Protein AF-A0A7C1C3K9-F1 (afdb_monomer_lite)

Structure (mmCIF, N/CA/C/O backbone):
data_AF-A0A7C1C3K9-F1
#
_entry.id   AF-A0A7C1C3K9-F1
#
loop_
_atom_site.group_PDB
_atom_site.id
_atom_site.type_symbol
_atom_site.label_atom_id
_atom_site.label_alt_id
_atom_site.label_comp_id
_atom_site.label_asym_id
_atom_site.label_entity_id
_atom_site.label_seq_id
_atom_site.pdbx_PDB_ins_code
_atom_site.Cartn_x
_atom_site.Cartn_y
_atom_site.Cartn_z
_atom_site.occupancy
_atom_site.B_iso_or_equiv
_atom_site.auth_seq_id
_atom_site.auth_comp_id
_atom_site.auth_asym_id
_atom_site.auth_atom_id
_atom_site.pdbx_PDB_model_num
ATOM 1 N N . MET A 1 1 ? -20.382 -1.495 50.639 1.00 61.25 1 MET A N 1
ATOM 2 C CA . MET A 1 1 ? -19.142 -0.750 50.289 1.00 61.25 1 MET A CA 1
ATOM 3 C C . MET A 1 1 ? -18.326 -1.381 49.156 1.00 61.25 1 MET A C 1
ATOM 5 O O . MET A 1 1 ? -17.693 -0.630 48.429 1.00 61.25 1 MET A O 1
ATOM 9 N N . LYS A 1 2 ? -18.321 -2.714 48.976 1.00 62.62 2 LYS A N 1
ATOM 10 C CA . LYS A 1 2 ? -17.542 -3.391 47.916 1.00 62.62 2 LYS A CA 1
ATOM 11 C C . LYS A 1 2 ? -18.116 -3.189 46.500 1.00 62.62 2 LYS A C 1
ATOM 13 O O . LYS A 1 2 ? -17.373 -2.902 45.574 1.00 62.62 2 LYS A O 1
ATOM 18 N N . THR A 1 3 ? -19.440 -3.221 46.358 1.00 64.06 3 THR A N 1
ATOM 19 C CA . THR A 1 3 ? -20.151 -3.079 45.071 1.00 64.06 3 THR A CA 1
ATOM 20 C C . THR A 1 3 ? -20.048 -1.682 44.454 1.00 64.06 3 THR A C 1
ATOM 22 O O . THR A 1 3 ? -19.781 -1.563 43.266 1.00 64.06 3 THR A O 1
ATOM 25 N N . LYS A 1 4 ? -20.156 -0.612 45.257 1.00 64.69 4 LYS A N 1
ATOM 26 C CA . LYS A 1 4 ? -19.980 0.775 44.778 1.00 64.69 4 LYS A CA 1
ATOM 27 C C . LYS A 1 4 ? -18.561 1.054 44.254 1.00 64.69 4 LYS A C 1
ATOM 29 O O . LYS A 1 4 ? -18.411 1.829 43.321 1.00 64.69 4 LYS A O 1
ATOM 34 N N . LYS A 1 5 ? -17.535 0.408 44.829 1.00 62.97 5 LYS A N 1
ATOM 35 C CA . LYS A 1 5 ? -16.137 0.516 44.370 1.00 62.97 5 LYS A CA 1
ATOM 36 C C . LYS A 1 5 ? -15.901 -0.226 43.049 1.00 62.97 5 LYS A C 1
ATOM 38 O O . LYS A 1 5 ? -15.223 0.309 42.188 1.00 62.97 5 LYS A O 1
ATOM 43 N N . ILE A 1 6 ? -16.499 -1.408 42.876 1.00 67.06 6 ILE A N 1
ATOM 44 C CA . ILE A 1 6 ? -16.456 -2.180 41.618 1.00 67.06 6 ILE A CA 1
ATOM 45 C C . ILE A 1 6 ? -17.185 -1.440 40.486 1.00 67.06 6 ILE A C 1
ATOM 47 O O . ILE A 1 6 ? -16.692 -1.387 39.362 1.00 67.06 6 ILE A O 1
ATOM 51 N N . LEU A 1 7 ? -18.323 -0.810 40.789 1.00 67.62 7 LEU A N 1
ATOM 52 C CA . LEU A 1 7 ? -19.068 -0.004 39.820 1.00 67.62 7 LEU A CA 1
ATOM 53 C C . LEU A 1 7 ? -18.290 1.258 39.400 1.00 67.62 7 LEU A C 1
ATOM 55 O O . LEU A 1 7 ? -18.263 1.612 38.228 1.00 67.62 7 LEU A O 1
ATOM 59 N N . LEU A 1 8 ? -17.594 1.905 40.342 1.00 69.50 8 LEU A N 1
ATOM 60 C CA . LEU A 1 8 ? -16.706 3.027 40.021 1.00 69.50 8 LEU A CA 1
ATOM 61 C C . LEU A 1 8 ? -15.521 2.594 39.147 1.00 69.50 8 LEU A C 1
ATOM 63 O O . LEU A 1 8 ? -15.144 3.320 38.234 1.00 69.50 8 LEU A O 1
ATOM 67 N N . LEU A 1 9 ? -14.947 1.420 39.422 1.00 66.81 9 LEU A N 1
ATOM 68 C CA . LEU A 1 9 ? -13.802 0.889 38.681 1.00 66.81 9 LEU A CA 1
ATOM 69 C C . LEU A 1 9 ? -14.179 0.519 37.239 1.00 66.81 9 LEU A C 1
ATOM 71 O O . LEU A 1 9 ? -13.424 0.797 36.315 1.00 66.81 9 LEU A O 1
ATOM 75 N N . THR A 1 10 ? -15.370 -0.052 37.042 1.00 68.62 10 THR A N 1
ATOM 76 C CA . THR A 1 10 ? -15.895 -0.396 35.710 1.00 68.62 10 THR A CA 1
ATOM 77 C C . THR A 1 10 ? -16.269 0.845 34.895 1.00 68.62 10 THR A C 1
ATOM 79 O O . THR A 1 10 ? -15.905 0.917 33.726 1.00 68.62 10 THR A O 1
ATOM 82 N N . CYS A 1 11 ? -16.879 1.872 35.504 1.00 61.25 11 CYS A N 1
ATOM 83 C CA . CYS A 1 11 ? -17.079 3.169 34.842 1.00 61.25 11 CYS A CA 1
ATOM 84 C C . CYS A 1 11 ? -15.754 3.850 34.472 1.00 61.25 11 CYS A C 1
ATOM 86 O O . CYS A 1 11 ? -15.639 4.394 33.381 1.00 61.25 11 CYS A O 1
ATOM 88 N N . ALA A 1 12 ? -14.750 3.819 35.354 1.00 64.75 12 ALA A N 1
ATOM 89 C CA . ALA A 1 12 ? -13.440 4.408 35.074 1.00 64.75 12 ALA A CA 1
ATOM 90 C C . ALA A 1 12 ? -12.720 3.688 33.923 1.00 64.75 12 ALA A C 1
ATOM 92 O O . ALA A 1 12 ? -12.095 4.341 33.100 1.00 64.75 12 ALA A O 1
ATOM 93 N N . MET A 1 13 ? -12.855 2.362 33.825 1.00 62.59 13 MET A N 1
ATOM 94 C CA . MET A 1 13 ? -12.297 1.565 32.729 1.00 62.59 13 MET A CA 1
ATOM 95 C C . MET A 1 13 ? -13.024 1.822 31.395 1.00 62.59 13 MET A C 1
ATOM 97 O O . MET A 1 13 ? -12.381 1.858 30.352 1.00 62.59 13 MET A O 1
ATOM 101 N N . ALA A 1 14 ? -14.334 2.092 31.430 1.00 57.47 14 ALA A N 1
ATOM 102 C CA . ALA A 1 14 ? -15.120 2.491 30.258 1.00 57.47 14 ALA A CA 1
ATOM 103 C C . ALA A 1 14 ? -14.803 3.916 29.755 1.00 57.47 14 ALA A C 1
ATOM 105 O O . ALA A 1 14 ? -15.002 4.203 28.579 1.00 57.47 14 ALA A O 1
ATOM 106 N N . MET A 1 15 ? -14.266 4.801 30.607 1.00 59.81 15 MET A N 1
ATOM 107 C CA . MET A 1 15 ? -13.813 6.144 30.203 1.00 59.81 15 MET A CA 1
ATOM 108 C C . MET A 1 15 ? -12.506 6.133 29.387 1.00 59.81 15 MET A C 1
ATOM 110 O O . MET A 1 15 ? -12.137 7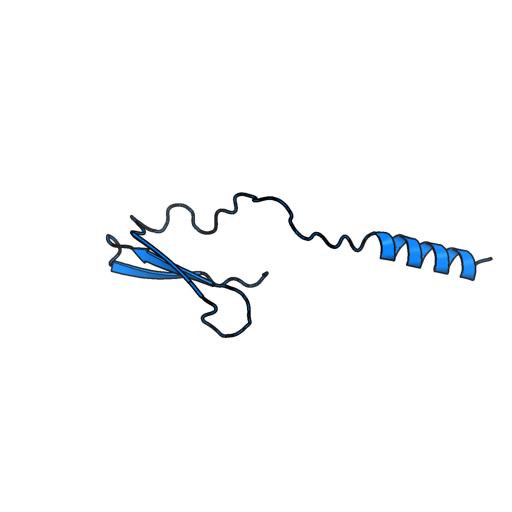.168 28.843 1.00 59.81 15 MET A O 1
ATOM 114 N N . PHE A 1 16 ? -11.823 4.985 29.278 1.00 56.28 16 PHE A N 1
ATOM 115 C CA . PHE A 1 16 ? -10.626 4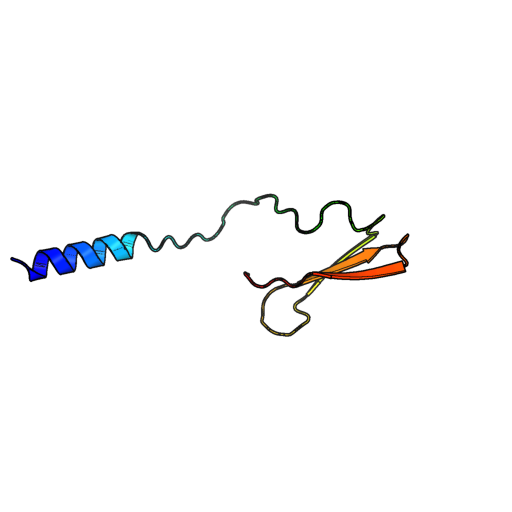.807 28.442 1.00 56.28 16 PHE A CA 1
ATOM 116 C C . PHE A 1 16 ? -10.920 4.217 27.058 1.00 56.28 16 PHE A C 1
ATOM 118 O O . PHE A 1 16 ? -9.987 3.934 26.309 1.00 56.28 16 PHE A O 1
ATOM 125 N N . VAL A 1 17 ? -12.192 4.045 26.686 1.00 58.09 17 VAL A N 1
ATOM 126 C CA . VAL A 1 17 ? -12.549 3.734 25.297 1.00 58.09 17 VAL A CA 1
ATOM 127 C C . VAL A 1 17 ? -12.423 5.028 24.493 1.00 58.09 17 VAL A C 1
ATOM 129 O O . VAL A 1 17 ? -13.399 5.726 24.230 1.00 58.09 17 VAL A O 1
ATOM 132 N N . SER A 1 18 ? -11.185 5.40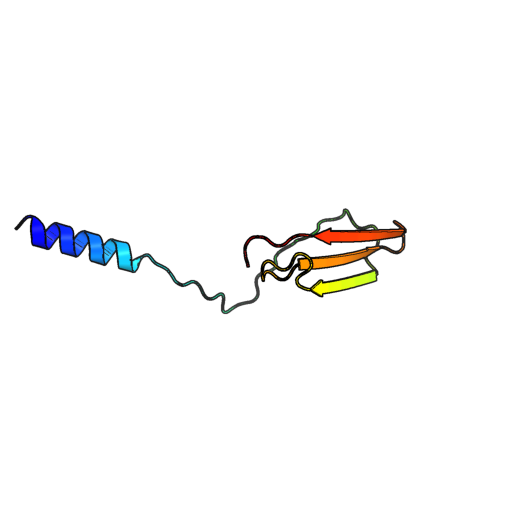7 24.184 1.00 56.50 18 SER A N 1
ATOM 133 C CA . SER A 1 18 ? -10.892 6.538 23.317 1.00 56.50 18 SER A CA 1
ATOM 134 C C . SER A 1 18 ? -11.382 6.215 21.910 1.00 56.50 18 SER A C 1
ATOM 136 O O . SER A 1 18 ? -10.752 5.454 21.178 1.00 56.50 18 SER A O 1
ATOM 138 N N . THR A 1 19 ? -12.511 6.798 21.522 1.00 55.75 19 THR A N 1
ATOM 139 C CA . THR A 1 19 ? -12.952 6.845 20.129 1.00 55.75 19 THR A CA 1
ATOM 140 C C . THR A 1 19 ? -12.061 7.843 19.394 1.00 55.75 19 THR A C 1
ATOM 142 O O . THR A 1 19 ? -12.365 9.035 19.333 1.00 55.75 19 THR A O 1
ATOM 145 N N . HIS A 1 20 ? -10.914 7.385 18.905 1.00 59.94 20 HIS A N 1
ATOM 146 C CA . HIS A 1 20 ? -10.048 8.198 18.060 1.00 59.94 20 HIS A CA 1
ATOM 147 C C . HIS A 1 20 ? -10.627 8.217 16.643 1.00 59.94 20 HIS A C 1
ATOM 149 O O . HIS A 1 20 ? -10.258 7.409 15.805 1.00 59.94 20 HIS A O 1
ATOM 155 N N . ALA A 1 21 ? -11.542 9.144 16.364 1.00 57.75 21 ALA A N 1
ATOM 156 C CA . ALA A 1 21 ? -11.690 9.600 14.989 1.00 57.75 21 ALA A CA 1
ATOM 157 C C . ALA A 1 21 ? -10.456 10.460 14.692 1.00 57.75 21 ALA A C 1
ATOM 159 O O . ALA A 1 21 ? -10.247 11.481 15.351 1.00 57.75 21 ALA A O 1
ATOM 160 N N . GLN A 1 22 ? -9.594 10.028 13.776 1.00 67.00 22 GLN A N 1
ATOM 161 C CA . GLN A 1 22 ? -8.443 10.816 13.354 1.00 67.00 22 GLN A CA 1
ATOM 162 C C . GLN A 1 22 ? -8.942 12.081 12.631 1.00 67.00 22 GLN A C 1
ATOM 164 O O . GLN A 1 22 ? -9.581 12.003 11.590 1.00 67.00 22 GLN A O 1
ATOM 169 N N . ILE A 1 23 ? -8.689 13.262 13.207 1.00 68.00 23 ILE A N 1
ATOM 170 C CA . ILE A 1 23 ? -9.138 14.562 12.655 1.00 68.00 23 ILE A CA 1
ATOM 171 C C . ILE A 1 23 ? -8.032 15.215 11.793 1.00 68.00 23 ILE A C 1
ATOM 173 O O . ILE A 1 23 ? -8.259 16.228 11.137 1.00 68.00 23 ILE A O 1
ATOM 177 N N . LEU A 1 24 ? -6.821 14.644 11.778 1.00 75.19 24 LEU A N 1
ATOM 178 C CA . LEU A 1 24 ? -5.637 15.204 11.118 1.00 75.19 24 LEU A CA 1
ATOM 179 C C . LEU A 1 24 ? -5.002 14.198 10.159 1.00 75.19 24 LEU A C 1
ATOM 181 O O . LEU A 1 24 ? -4.963 13.007 10.451 1.00 75.19 24 LEU A O 1
ATOM 185 N N . PHE A 1 25 ? -4.435 14.683 9.056 1.00 78.38 25 PHE A N 1
ATOM 186 C CA . PHE A 1 25 ? -3.607 13.848 8.190 1.00 78.38 25 PHE A CA 1
ATOM 187 C C . PHE A 1 25 ? -2.328 13.440 8.929 1.00 78.38 25 PHE A C 1
ATOM 189 O O . PHE A 1 25 ? -1.635 14.286 9.496 1.00 78.38 25 PHE A O 1
ATOM 196 N N . GLN A 1 26 ? -2.042 12.141 8.927 1.00 80.88 26 GLN A N 1
ATOM 197 C CA . GLN A 1 26 ? -0.776 11.571 9.369 1.00 80.88 26 GLN A CA 1
ATOM 198 C C . GLN A 1 26 ? -0.142 10.894 8.160 1.00 80.88 26 GLN A C 1
ATOM 200 O O . GLN A 1 26 ? -0.818 10.147 7.455 1.00 80.88 26 GLN A O 1
ATOM 205 N N . ASP A 1 27 ? 1.146 11.138 7.939 1.00 79.25 27 ASP A N 1
ATOM 206 C CA . ASP A 1 27 ? 1.882 10.422 6.905 1.00 79.25 27 ASP A CA 1
ATOM 207 C C . ASP A 1 27 ? 1.973 8.941 7.291 1.00 79.25 27 ASP A C 1
ATOM 209 O O . ASP A 1 27 ? 2.498 8.592 8.354 1.00 79.25 27 ASP A O 1
ATOM 213 N N . HIS A 1 28 ? 1.455 8.077 6.420 1.00 77.62 28 HIS A N 1
ATOM 214 C CA . HIS A 1 28 ? 1.587 6.633 6.536 1.00 77.62 28 HIS A CA 1
ATOM 215 C C . HIS A 1 28 ? 2.231 6.088 5.263 1.00 77.62 28 HIS A C 1
ATOM 217 O O . HIS A 1 28 ? 1.665 6.159 4.171 1.00 77.62 28 HIS A O 1
ATOM 223 N N . THR A 1 29 ? 3.452 5.576 5.393 1.00 80.38 29 THR A N 1
ATOM 224 C CA . THR A 1 29 ? 4.172 4.984 4.266 1.00 80.38 29 THR A CA 1
ATOM 225 C C . THR A 1 29 ? 3.713 3.545 4.088 1.00 80.38 29 THR A C 1
ATOM 227 O O . THR A 1 29 ? 4.140 2.669 4.831 1.00 80.38 29 THR A O 1
ATOM 230 N N . ILE A 1 30 ? 2.871 3.304 3.083 1.00 76.12 30 ILE A N 1
ATOM 231 C CA . ILE A 1 30 ? 2.387 1.954 2.752 1.00 76.12 30 ILE A CA 1
ATOM 232 C C . ILE A 1 30 ? 3.438 1.174 1.940 1.00 76.12 30 ILE A C 1
ATOM 234 O O . ILE A 1 30 ? 3.549 -0.044 2.050 1.00 76.12 30 ILE A O 1
ATOM 238 N N . ILE A 1 31 ? 4.246 1.867 1.130 1.00 71.75 31 ILE A N 1
ATOM 239 C CA . ILE A 1 31 ? 5.250 1.249 0.254 1.00 71.75 31 ILE A CA 1
ATOM 240 C C . ILE A 1 31 ? 6.541 2.063 0.315 1.00 71.75 31 ILE A C 1
ATOM 242 O O . ILE A 1 31 ? 6.555 3.239 -0.043 1.00 71.75 31 ILE A O 1
ATOM 246 N N . GLU A 1 32 ? 7.642 1.426 0.711 1.00 65.44 32 GLU A N 1
ATOM 247 C CA . GLU A 1 32 ? 8.981 2.014 0.648 1.00 65.44 32 GLU A CA 1
ATOM 248 C C . GLU A 1 32 ? 9.803 1.318 -0.451 1.00 65.44 32 GLU A C 1
ATOM 250 O O . GLU A 1 32 ? 9.969 0.101 -0.428 1.00 65.44 32 GLU A O 1
ATOM 255 N N . ASN A 1 33 ? 10.310 2.083 -1.427 1.00 61.47 33 ASN A N 1
ATOM 256 C CA . ASN A 1 33 ? 11.385 1.719 -2.370 1.00 61.47 33 ASN A CA 1
ATOM 257 C C . ASN A 1 33 ? 11.285 0.410 -3.193 1.00 61.47 33 ASN A C 1
ATOM 259 O O . ASN A 1 33 ? 12.250 0.058 -3.870 1.00 61.47 33 ASN A O 1
ATOM 263 N N . THR A 1 34 ? 10.160 -0.308 -3.195 1.00 60.19 34 THR A N 1
ATOM 264 C CA . THR A 1 34 ? 10.023 -1.587 -3.926 1.00 60.19 34 THR A CA 1
ATOM 265 C C . THR A 1 34 ? 9.355 -1.467 -5.294 1.00 60.19 34 THR A C 1
ATOM 267 O O . THR A 1 34 ? 9.477 -2.383 -6.105 1.00 60.19 34 THR A O 1
ATOM 270 N N . THR A 1 35 ? 8.689 -0.348 -5.587 1.00 59.97 35 THR A N 1
ATOM 271 C CA . THR A 1 35 ? 8.101 -0.072 -6.905 1.00 59.97 35 THR A CA 1
ATOM 272 C C . THR A 1 35 ? 9.039 0.824 -7.697 1.00 59.97 35 THR A C 1
ATOM 274 O O . THR A 1 35 ? 9.150 2.023 -7.422 1.00 59.97 35 THR A O 1
ATOM 277 N N . ASN A 1 36 ? 9.727 0.260 -8.680 1.00 64.38 36 ASN A N 1
ATOM 278 C CA . ASN A 1 36 ? 10.636 1.002 -9.534 1.00 64.38 36 ASN A CA 1
ATOM 279 C C . ASN A 1 36 ? 9.793 1.852 -10.508 1.00 64.38 36 ASN A C 1
ATOM 281 O O . ASN A 1 36 ? 9.399 1.406 -11.577 1.00 64.3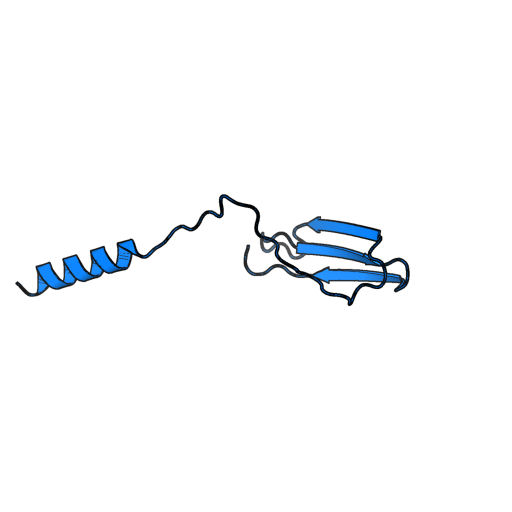8 36 ASN A O 1
ATOM 285 N N . ALA A 1 37 ? 9.478 3.087 -10.109 1.00 69.69 37 ALA A N 1
ATOM 286 C CA . ALA A 1 37 ? 8.591 4.018 -10.820 1.00 69.69 37 ALA A CA 1
ATOM 287 C C . ALA A 1 37 ? 7.125 3.562 -10.959 1.00 69.69 37 ALA A C 1
ATOM 289 O O . ALA A 1 37 ? 6.618 3.325 -12.060 1.00 69.69 37 ALA A O 1
ATOM 290 N N . ALA A 1 38 ? 6.404 3.545 -9.834 1.00 76.62 38 ALA A N 1
ATOM 291 C CA . ALA A 1 38 ? 4.945 3.595 -9.874 1.00 76.62 38 ALA A CA 1
ATOM 292 C C . ALA A 1 38 ? 4.488 4.858 -10.633 1.00 76.62 38 ALA A C 1
ATOM 294 O O . ALA A 1 38 ? 4.874 5.976 -10.294 1.00 76.62 38 ALA A O 1
ATOM 295 N N . THR A 1 39 ? 3.687 4.676 -11.681 1.00 84.06 39 THR A N 1
ATOM 296 C CA . THR A 1 39 ? 3.175 5.760 -12.542 1.00 84.06 39 THR A CA 1
ATOM 297 C C . THR A 1 39 ? 1.721 6.106 -12.252 1.00 84.06 39 THR A C 1
ATOM 299 O O . THR A 1 39 ? 1.258 7.192 -12.598 1.00 84.06 39 THR A O 1
ATOM 302 N N . SER A 1 40 ? 0.996 5.194 -11.610 1.00 86.38 40 SER A N 1
ATOM 303 C CA . SER A 1 40 ? -0.401 5.370 -11.243 1.00 86.38 40 SER A CA 1
ATOM 304 C C . SER A 1 40 ? -0.709 4.584 -9.976 1.00 86.38 40 SER A C 1
ATOM 306 O O . SER A 1 40 ? -0.144 3.507 -9.760 1.00 86.38 40 SER A O 1
ATOM 308 N N . VAL A 1 41 ? -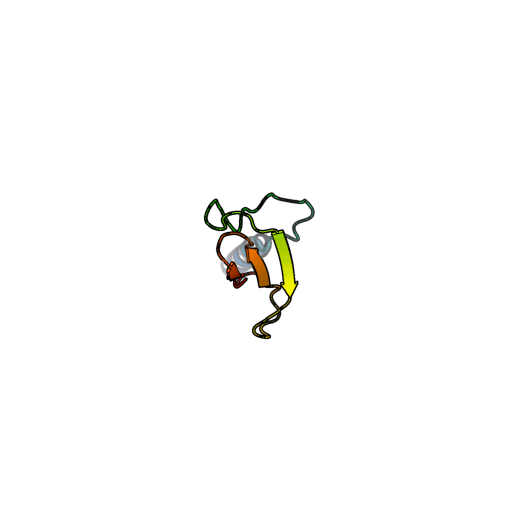1.604 5.139 -9.159 1.00 90.19 41 VAL A N 1
ATOM 309 C CA . VAL A 1 41 ? -2.181 4.495 -7.978 1.00 90.19 41 VAL A CA 1
ATOM 310 C C . VAL A 1 41 ? -3.702 4.594 -8.035 1.00 90.19 41 VAL A C 1
ATOM 312 O O . VAL A 1 41 ? -4.241 5.589 -8.529 1.00 90.19 41 VAL A O 1
ATOM 315 N N . TYR A 1 42 ? -4.390 3.568 -7.541 1.00 92.69 42 TYR A N 1
ATOM 316 C CA . TYR A 1 42 ? -5.849 3.525 -7.470 1.00 92.69 42 TYR A CA 1
ATOM 317 C C . TYR A 1 42 ? -6.295 2.854 -6.175 1.00 92.69 42 TYR A C 1
ATOM 319 O O . TYR A 1 42 ? -5.708 1.846 -5.791 1.00 92.69 42 TYR A O 1
ATOM 327 N N . ALA A 1 43 ? -7.317 3.411 -5.524 1.00 93.19 43 ALA A N 1
ATOM 328 C CA . ALA A 1 43 ? -7.881 2.859 -4.300 1.00 93.19 43 ALA A CA 1
ATOM 329 C C . ALA A 1 43 ? -9.280 2.301 -4.572 1.00 93.19 43 ALA A C 1
ATOM 331 O O . ALA A 1 43 ? -10.132 3.012 -5.115 1.00 93.19 43 ALA A O 1
ATOM 332 N N . THR A 1 44 ? -9.502 1.040 -4.214 1.00 94.19 44 THR A N 1
ATOM 333 C CA . THR A 1 44 ? -10.789 0.341 -4.325 1.00 94.19 44 THR A CA 1
ATOM 334 C C . THR A 1 44 ? -10.780 -0.864 -3.401 1.00 94.19 44 THR A C 1
ATOM 336 O O . THR A 1 44 ? -9.739 -1.480 -3.258 1.00 94.19 44 THR A O 1
ATOM 339 N N . ASP A 1 45 ? -11.927 -1.207 -2.830 1.00 95.50 45 ASP A N 1
ATOM 340 C CA . ASP A 1 45 ? -12.150 -2.479 -2.133 1.00 95.50 45 ASP A CA 1
ATOM 341 C C . ASP A 1 45 ? -12.129 -3.622 -3.169 1.00 95.50 45 ASP A C 1
ATOM 343 O O . ASP A 1 45 ? -12.992 -3.671 -4.057 1.00 95.50 45 ASP A O 1
ATOM 347 N N . ILE A 1 46 ? -11.073 -4.443 -3.171 1.00 94.12 46 ILE A N 1
ATOM 348 C CA . ILE A 1 46 ? -10.838 -5.474 -4.199 1.00 94.12 46 ILE A CA 1
ATOM 349 C C . ILE A 1 46 ? -11.441 -6.810 -3.794 1.00 94.12 46 ILE A C 1
ATOM 351 O O . ILE A 1 46 ? -11.940 -7.536 -4.664 1.00 94.12 46 ILE A O 1
ATOM 355 N N . ASP A 1 47 ? -11.369 -7.155 -2.514 1.00 94.94 47 ASP A N 1
ATOM 356 C CA . ASP A 1 47 ? -11.805 -8.450 -2.001 1.00 94.94 47 ASP A CA 1
ATOM 357 C C . ASP A 1 47 ? -13.213 -8.432 -1.379 1.00 94.94 47 ASP A C 1
ATOM 359 O O . ASP A 1 47 ? -13.820 -9.496 -1.202 1.00 94.94 47 ASP A O 1
ATOM 363 N N . GLY A 1 48 ? -13.799 -7.247 -1.205 1.00 95.50 48 GLY A N 1
ATOM 364 C CA . GLY A 1 48 ? -15.178 -7.040 -0.786 1.00 95.50 48 GLY A CA 1
ATOM 365 C C . GLY A 1 48 ? -15.373 -7.071 0.725 1.00 95.50 48 GLY A C 1
ATOM 366 O O . GLY A 1 48 ? -16.498 -7.342 1.169 1.00 95.50 48 GLY A O 1
ATOM 367 N N . ASP A 1 49 ? -14.316 -6.869 1.511 1.00 95.69 49 ASP A N 1
ATOM 368 C CA . ASP A 1 49 ? -14.390 -6.869 2.972 1.00 95.69 49 ASP A CA 1
ATOM 369 C C . ASP A 1 49 ? -14.820 -5.514 3.568 1.00 95.69 49 ASP A C 1
ATOM 371 O O . ASP A 1 49 ? -15.297 -5.455 4.709 1.00 95.69 49 ASP A O 1
ATOM 375 N N . GLY A 1 50 ? -14.816 -4.465 2.741 1.00 93.25 50 GLY A N 1
ATOM 376 C CA . GLY A 1 50 ? -15.240 -3.114 3.084 1.00 93.25 50 GLY A CA 1
ATOM 377 C C . GLY A 1 50 ? -14.095 -2.159 3.415 1.00 93.25 50 GLY A C 1
ATOM 378 O O . GLY A 1 50 ? -14.374 -0.968 3.610 1.00 93.25 50 GLY A O 1
ATOM 379 N N . ASP A 1 51 ? -12.851 -2.635 3.425 1.00 93.44 51 ASP A N 1
ATOM 380 C CA . ASP A 1 51 ? -11.656 -1.822 3.590 1.00 93.44 51 ASP A CA 1
ATOM 381 C C . ASP A 1 51 ? -11.119 -1.378 2.215 1.00 93.44 51 ASP A C 1
ATOM 383 O O . ASP A 1 51 ? -11.162 -2.079 1.206 1.00 93.44 51 ASP A O 1
ATOM 387 N N . MET A 1 52 ? -10.670 -0.123 2.117 1.00 92.44 52 MET A N 1
ATOM 388 C CA . MET A 1 52 ? -10.167 0.406 0.844 1.00 92.44 52 MET A CA 1
ATOM 389 C C . MET A 1 52 ? -8.730 -0.061 0.607 1.00 92.44 52 MET A C 1
ATOM 391 O O . MET A 1 52 ? -7.806 0.456 1.238 1.00 92.44 52 MET A O 1
ATOM 395 N N . ASP A 1 53 ? -8.538 -0.957 -0.359 1.00 92.69 53 ASP A N 1
ATOM 396 C CA . ASP A 1 53 ? -7.210 -1.397 -0.790 1.00 92.69 53 ASP A CA 1
ATOM 397 C C . ASP A 1 53 ? -6.511 -0.390 -1.706 1.00 92.69 53 ASP A C 1
ATOM 399 O O . ASP A 1 53 ? -7.098 0.586 -2.192 1.00 92.69 53 ASP A O 1
ATOM 403 N N . MET A 1 54 ? -5.242 -0.675 -2.024 1.00 91.00 54 MET A N 1
ATOM 404 C CA . MET A 1 54 ? -4.454 0.090 -2.985 1.00 91.00 54 MET A CA 1
ATOM 405 C C . MET A 1 54 ? -3.845 -0.781 -4.093 1.00 91.00 54 MET A C 1
ATOM 407 O O . MET A 1 54 ? -3.253 -1.833 -3.852 1.00 91.00 54 MET A O 1
ATOM 411 N N . LEU A 1 55 ? -3.909 -0.273 -5.326 1.00 90.94 55 LEU A N 1
ATOM 412 C CA . LEU A 1 55 ? -3.199 -0.780 -6.498 1.00 90.94 55 LEU A CA 1
ATOM 413 C C . LEU A 1 55 ? -2.129 0.205 -6.948 1.00 90.94 55 LEU A C 1
ATOM 415 O O . LEU A 1 55 ? -2.363 1.415 -6.967 1.00 90.94 55 LEU A O 1
ATOM 419 N N . SER A 1 56 ? -0.990 -0.313 -7.403 1.00 90.12 56 SER A N 1
ATOM 420 C CA . SER A 1 56 ? 0.021 0.480 -8.105 1.00 90.12 56 SER A CA 1
ATOM 421 C C . SER A 1 56 ? 0.384 -0.143 -9.451 1.00 90.12 56 SER A C 1
ATOM 423 O O . SER A 1 56 ? 0.467 -1.364 -9.587 1.00 90.12 56 SER A O 1
ATOM 425 N N . ALA A 1 57 ? 0.598 0.707 -10.458 1.00 89.19 57 ALA A N 1
ATOM 426 C CA . ALA A 1 57 ? 1.114 0.310 -11.766 1.00 89.19 57 ALA A CA 1
ATOM 427 C C . ALA A 1 57 ? 2.547 0.824 -11.939 1.00 89.19 57 ALA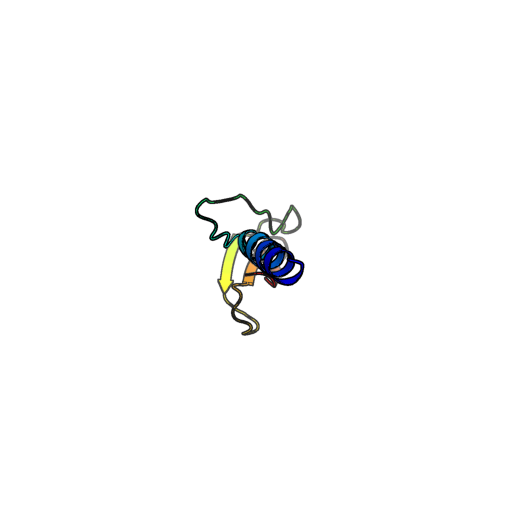 A C 1
ATOM 429 O O . ALA A 1 57 ? 2.777 2.037 -11.979 1.00 89.19 57 ALA A O 1
ATOM 430 N N . SER A 1 58 ? 3.507 -0.092 -12.054 1.00 85.38 58 SER A N 1
ATOM 431 C CA . SER A 1 58 ? 4.923 0.215 -12.273 1.00 85.38 58 SER A CA 1
ATOM 432 C C . SER A 1 58 ? 5.278 0.073 -13.750 1.00 85.38 58 SER A C 1
ATOM 434 O O . SER A 1 58 ? 5.042 -0.978 -14.345 1.00 85.38 58 SER A O 1
ATOM 436 N N . MET A 1 59 ? 5.851 1.129 -14.337 1.00 80.81 59 MET A N 1
ATOM 437 C CA . MET A 1 59 ? 6.247 1.127 -15.751 1.00 80.81 59 MET A CA 1
ATOM 438 C C . MET A 1 59 ? 7.558 0.376 -15.989 1.00 80.81 59 MET A C 1
ATOM 440 O O . MET A 1 59 ? 7.721 -0.223 -17.044 1.00 80.81 59 MET A O 1
ATOM 444 N N . TYR A 1 60 ? 8.510 0.416 -15.052 1.00 80.69 60 TYR A N 1
ATOM 445 C CA . TYR A 1 60 ? 9.794 -0.265 -15.258 1.00 80.69 60 TYR A CA 1
ATOM 446 C C . TYR A 1 60 ? 9.764 -1.730 -14.851 1.00 80.69 60 TYR A C 1
ATOM 448 O O . TYR A 1 60 ? 10.553 -2.516 -15.371 1.00 80.69 60 TYR A O 1
ATOM 456 N N . ASP A 1 61 ? 8.860 -2.098 -13.943 1.00 78.19 61 ASP A N 1
ATOM 457 C CA . ASP A 1 61 ? 8.738 -3.482 -13.493 1.00 78.19 61 ASP A CA 1
ATOM 458 C C . ASP A 1 61 ? 7.649 -4.259 -14.246 1.00 78.19 61 ASP A C 1
ATOM 460 O O . ASP A 1 61 ? 7.462 -5.435 -13.938 1.00 78.19 61 ASP A O 1
ATOM 464 N N . ASP A 1 62 ? 6.934 -3.614 -15.185 1.00 84.12 62 ASP A N 1
ATOM 465 C CA . ASP A 1 62 ? 5.780 -4.146 -15.934 1.00 84.12 62 ASP A CA 1
ATOM 466 C C . ASP A 1 62 ? 4.786 -4.896 -15.028 1.00 84.12 62 ASP A C 1
ATOM 468 O O . ASP A 1 62 ? 4.298 -5.988 -15.337 1.00 84.12 62 ASP A O 1
ATOM 472 N N . LYS A 1 63 ? 4.516 -4.320 -13.852 1.00 85.56 63 LYS A N 1
ATOM 473 C CA . LYS A 1 63 ? 3.756 -4.966 -12.777 1.00 85.56 63 LYS A CA 1
ATOM 474 C C . LYS A 1 63 ? 2.612 -4.104 -12.287 1.00 85.56 63 LYS A C 1
ATOM 476 O O . LYS A 1 63 ? 2.755 -2.895 -12.103 1.00 85.56 63 LYS A O 1
ATOM 481 N N . ILE A 1 64 ? 1.515 -4.791 -11.990 1.00 88.06 64 ILE A N 1
ATOM 482 C CA . ILE A 1 64 ? 0.464 -4.304 -11.105 1.00 88.06 64 ILE A CA 1
ATOM 483 C C . ILE A 1 64 ? 0.692 -4.948 -9.739 1.00 88.06 64 ILE A C 1
ATOM 485 O O . ILE A 1 64 ? 0.799 -6.173 -9.653 1.00 88.06 64 ILE A O 1
ATOM 489 N N . ALA A 1 65 ? 0.800 -4.134 -8.694 1.00 88.88 65 ALA A N 1
ATOM 490 C CA . ALA A 1 65 ? 0.899 -4.596 -7.314 1.00 88.88 65 ALA A CA 1
ATOM 491 C C . ALA A 1 65 ? -0.385 -4.256 -6.551 1.00 88.88 65 ALA A C 1
ATOM 493 O O . ALA A 1 65 ? -0.970 -3.198 -6.780 1.00 88.88 65 ALA A O 1
ATOM 494 N N . TRP A 1 66 ? -0.793 -5.158 -5.660 1.00 90.69 66 TRP A N 1
ATOM 495 C CA . TRP A 1 66 ? -1.931 -5.004 -4.755 1.00 90.69 66 TRP A CA 1
ATOM 496 C C . TRP A 1 66 ? -1.431 -5.009 -3.312 1.00 90.69 66 TRP A C 1
ATOM 498 O O . TRP A 1 66 ? -0.586 -5.830 -2.950 1.00 90.69 66 TRP A O 1
ATOM 508 N N . TYR A 1 67 ? -1.943 -4.063 -2.532 1.00 89.06 67 TYR A N 1
ATOM 509 C CA . TYR A 1 67 ? -1.687 -3.895 -1.112 1.00 89.06 67 TYR A CA 1
ATOM 510 C C . TYR A 1 67 ? -3.034 -3.950 -0.397 1.00 89.06 67 TYR A C 1
ATOM 512 O O . TYR A 1 67 ? -3.841 -3.032 -0.551 1.00 89.06 67 TYR A O 1
ATOM 520 N N . GLU A 1 68 ? -3.252 -5.053 0.312 1.00 91.38 68 GLU A N 1
ATOM 521 C CA . GLU A 1 68 ? -4.437 -5.309 1.130 1.00 91.38 68 GLU A CA 1
ATOM 522 C C . GLU A 1 68 ? -4.425 -4.383 2.347 1.00 91.38 68 GLU A C 1
ATOM 524 O O . GLU A 1 68 ? -3.399 -4.265 3.034 1.00 91.38 68 GLU A O 1
ATOM 529 N N . ASN A 1 69 ? -5.547 -3.712 2.584 1.00 89.62 69 ASN A N 1
ATOM 530 C CA . ASN A 1 69 ? -5.794 -2.996 3.825 1.00 89.62 69 ASN A CA 1
ATOM 531 C C . ASN A 1 69 ? -6.646 -3.883 4.736 1.00 89.62 69 ASN A C 1
ATOM 533 O O . ASN A 1 69 ? -7.664 -4.383 4.298 1.00 89.62 69 ASN A O 1
ATOM 537 N N . THR A 1 70 ? -6.237 -4.072 5.991 1.00 87.12 70 THR A N 1
ATOM 538 C CA . THR A 1 70 ? -6.940 -4.985 6.922 1.00 87.12 70 THR A CA 1
ATOM 539 C C . THR A 1 70 ? -7.461 -4.288 8.176 1.00 87.12 70 THR A C 1
ATOM 541 O O . THR A 1 70 ? -8.002 -4.950 9.067 1.00 87.12 70 THR A O 1
ATOM 544 N N . ASP A 1 71 ? -7.194 -2.984 8.322 1.00 79.56 71 ASP A N 1
ATOM 545 C CA . ASP A 1 71 ? -7.428 -2.259 9.571 1.00 79.56 71 ASP A CA 1
ATOM 546 C C . ASP A 1 71 ? -8.239 -0.958 9.466 1.00 79.56 71 ASP A C 1
ATOM 548 O O . ASP A 1 71 ? -8.548 -0.404 10.523 1.00 79.56 71 ASP A O 1
ATOM 552 N N . GLY A 1 72 ? -8.682 -0.554 8.266 1.00 66.94 72 GLY A N 1
ATOM 553 C CA . GLY A 1 72 ? -9.686 0.507 8.056 1.00 66.94 72 GLY A CA 1
ATOM 554 C C . GLY A 1 72 ? -9.246 1.940 8.358 1.00 66.94 72 GLY A C 1
ATOM 555 O O . GLY A 1 72 ? -9.167 2.325 9.548 1.00 66.94 72 GLY A O 1
#

Secondary structure (DSSP, 8-state):
-HHHHHHHHHHHHHTT-------S-----S--S-STTEEEEEEE-SSSSSS-EEEEEETTTTEEEEE-----

Sequence (72 aa):
MKTKKILLLTCAMAMFVSTHAQILFQDHTIIENTTNAATSVYATDIDGDGDMDMLSASMYDDKIAWYENTDG

pLDDT: mean 76.85, std 13.06, range [55.75, 95.69]

Foldseek 3Di:
DVVVVVVVVVVVVVVPPPPDPPPDDDDDPQDDPPAQDFPDKDWDDDPPPPDIWMWTQHPVVRDIDTDDDDDD

Radius of gyration: 21.4 Å; chains: 1; bounding box: 32×24×66 Å